Protein AF-A0A7V4EI82-F1 (afdb_monomer_lite)

Sequence (101 aa):
PWICSGMTGGRVYLRHWPEMGLTEEAMRRRLAKGAKVAVKPLDLRGIEDVRELLSAYIRVLKEAKREEKAARLEKLLLDPAQHFRMVEPVSQQVEQGVSTE

InterPro domains:
  IPR036485 Glutamate synthase, alpha subunit, C-terminal domain superfamily [G3DSA:2.160.20.60] (1-101)
  IPR036485 Glutamate synthase, alpha subunit, C-terminal domain superfamily [SSF69336] (2-97)

Organism: NCBI:txid1214928

Structure (mmCIF, N/CA/C/O backbone):
data_AF-A0A7V4EI82-F1
#
_entry.id   AF-A0A7V4EI82-F1
#
loop_
_atom_site.group_PDB
_atom_site.id
_atom_site.type_symbol
_atom_site.label_atom_id
_atom_site.label_alt_id
_atom_site.label_comp_id
_atom_site.label_asym_id
_atom_site.label_entity_id
_atom_site.label_seq_id
_atom_site.pdbx_PDB_ins_code
_atom_site.Cartn_x
_atom_site.Cartn_y
_atom_site.Cartn_z
_atom_site.occupancy
_atom_site.B_iso_or_equiv
_atom_site.auth_seq_id
_atom_site.auth_comp_id
_atom_site.auth_asym_id
_atom_site.auth_atom_id
_atom_site.pdbx_PDB_model_num
ATOM 1 N N . PRO A 1 1 ? -3.692 8.150 -16.973 1.00 67.38 1 PRO A N 1
ATOM 2 C CA . PRO A 1 1 ? -2.308 7.775 -16.597 1.00 67.38 1 PRO A CA 1
ATOM 3 C C . PRO A 1 1 ? -1.517 8.987 -16.086 1.00 67.38 1 PRO A C 1
ATOM 5 O O . PRO A 1 1 ? -1.319 9.937 -16.835 1.00 67.38 1 PRO A O 1
ATOM 8 N N . TRP A 1 2 ? -1.125 8.981 -14.812 1.00 86.69 2 TRP A N 1
ATOM 9 C CA . TRP A 1 2 ? -0.469 10.136 -14.173 1.00 86.69 2 TRP A CA 1
ATOM 10 C C . TRP A 1 2 ? 0.394 9.792 -12.951 1.00 86.69 2 TRP A C 1
ATOM 12 O O . TRP A 1 2 ? 1.258 10.587 -12.595 1.00 86.69 2 TRP A O 1
ATOM 22 N N . ILE A 1 3 ? 0.197 8.641 -12.295 1.00 92.56 3 ILE A N 1
ATOM 23 C CA . ILE A 1 3 ? 0.920 8.344 -11.046 1.00 92.56 3 ILE A CA 1
ATOM 24 C C . ILE A 1 3 ? 2.375 7.933 -11.317 1.00 92.56 3 ILE A C 1
ATOM 26 O O . ILE A 1 3 ? 2.686 7.386 -12.378 1.00 92.56 3 ILE A O 1
ATOM 30 N N . CYS A 1 4 ? 3.249 8.187 -10.339 1.00 94.19 4 CYS A N 1
ATOM 31 C CA . CYS A 1 4 ? 4.678 7.848 -10.366 1.00 94.19 4 CYS A CA 1
ATOM 32 C C . CYS A 1 4 ? 5.490 8.512 -11.500 1.00 94.19 4 CYS A C 1
ATOM 34 O O . CYS A 1 4 ? 6.579 8.046 -11.835 1.00 94.19 4 CYS A O 1
ATOM 36 N N . SER A 1 5 ? 4.995 9.605 -12.093 1.00 94.12 5 SER A N 1
ATOM 37 C CA . SER A 1 5 ? 5.781 10.409 -13.038 1.00 94.12 5 SER A CA 1
ATOM 38 C C . SER A 1 5 ? 7.003 11.007 -12.338 1.00 94.12 5 SER A C 1
ATOM 40 O O . SER A 1 5 ? 6.857 11.661 -11.310 1.00 94.12 5 SER A O 1
ATOM 42 N N . GLY A 1 6 ? 8.201 10.779 -12.883 1.00 91.56 6 GLY A N 1
ATOM 43 C CA . GLY A 1 6 ? 9.451 11.283 -12.300 1.00 91.56 6 GLY A CA 1
ATOM 44 C C . GLY A 1 6 ? 9.867 10.617 -10.982 1.00 91.56 6 GLY A C 1
ATOM 45 O O . GLY A 1 6 ? 10.769 11.115 -10.320 1.00 91.56 6 GLY A O 1
ATOM 46 N N . MET A 1 7 ? 9.235 9.507 -10.585 1.00 93.81 7 MET A N 1
ATOM 47 C CA . MET A 1 7 ? 9.616 8.772 -9.378 1.00 93.81 7 MET A CA 1
ATOM 48 C C . MET A 1 7 ? 11.010 8.145 -9.548 1.00 93.81 7 MET A C 1
ATOM 50 O O . MET A 1 7 ? 11.193 7.262 -10.383 1.00 93.81 7 MET A O 1
ATOM 54 N N . THR A 1 8 ? 11.980 8.599 -8.752 1.00 92.44 8 THR A N 1
ATOM 55 C CA . THR A 1 8 ? 13.386 8.147 -8.787 1.00 92.44 8 THR A CA 1
ATOM 56 C C . THR A 1 8 ? 13.838 7.438 -7.510 1.00 92.44 8 THR A C 1
ATOM 58 O O . THR A 1 8 ? 14.903 6.829 -7.505 1.00 92.44 8 THR A O 1
ATOM 61 N N . GLY A 1 9 ? 13.037 7.473 -6.440 1.00 92.50 9 GLY A N 1
ATOM 62 C CA . GLY A 1 9 ? 13.364 6.858 -5.153 1.00 92.50 9 GLY A CA 1
ATOM 63 C C . GLY A 1 9 ? 12.130 6.541 -4.308 1.00 92.50 9 GLY A C 1
ATOM 64 O O . GLY A 1 9 ? 11.030 7.023 -4.585 1.00 92.50 9 GLY A O 1
ATOM 65 N N . GLY A 1 10 ? 12.337 5.736 -3.266 1.00 94.25 10 GLY A N 1
ATOM 66 C CA . GLY A 1 10 ? 11.300 5.351 -2.307 1.00 94.25 10 GLY A CA 1
ATOM 67 C C . GLY A 1 10 ? 10.310 4.309 -2.831 1.00 94.25 10 GLY A C 1
ATOM 68 O O . GLY A 1 10 ? 10.511 3.686 -3.874 1.00 94.25 10 GLY A O 1
ATOM 69 N N . ARG A 1 11 ? 9.233 4.111 -2.068 1.00 96.06 11 ARG A N 1
ATOM 70 C CA . ARG A 1 11 ? 8.162 3.149 -2.348 1.00 96.06 11 ARG A CA 1
ATOM 71 C C . ARG A 1 11 ? 6.810 3.801 -2.108 1.00 96.06 11 ARG A C 1
ATOM 73 O O . ARG A 1 11 ? 6.671 4.632 -1.215 1.00 96.06 11 ARG A O 1
ATOM 80 N N . VAL A 1 12 ? 5.808 3.401 -2.881 1.00 97.06 12 VAL A N 1
ATOM 81 C CA . VAL A 1 12 ? 4.404 3.701 -2.576 1.00 97.06 12 VAL A CA 1
ATOM 82 C C . VAL A 1 12 ? 3.609 2.407 -2.494 1.00 97.06 12 VAL A C 1
ATOM 84 O O . VAL A 1 12 ? 3.820 1.493 -3.290 1.00 97.06 12 VAL A O 1
ATOM 87 N N . TYR A 1 13 ? 2.685 2.336 -1.540 1.00 98.19 13 TYR A N 1
ATOM 88 C CA . TYR A 1 13 ? 1.859 1.157 -1.292 1.00 98.19 13 TYR A CA 1
ATOM 89 C C . TYR A 1 13 ? 0.423 1.424 -1.742 1.00 98.19 13 TYR A C 1
ATOM 91 O O . TYR A 1 13 ? -0.241 2.337 -1.256 1.00 98.19 13 TYR A O 1
ATOM 99 N N . LEU A 1 14 ? -0.055 0.645 -2.709 1.00 97.88 14 LEU A N 1
ATOM 100 C CA . LEU A 1 14 ? -1.356 0.815 -3.348 1.00 97.88 14 LEU A CA 1
ATOM 101 C C . LEU A 1 14 ? -2.302 -0.305 -2.921 1.00 97.88 14 LEU A C 1
ATOM 103 O O . LEU A 1 14 ? -1.929 -1.477 -2.945 1.00 97.88 14 LEU A O 1
ATOM 107 N N . ARG A 1 15 ? -3.544 0.039 -2.566 1.00 97.62 15 ARG A N 1
ATOM 108 C CA . ARG A 1 15 ? -4.573 -0.945 -2.200 1.00 97.62 15 ARG A CA 1
ATOM 109 C C . ARG A 1 15 ? -4.874 -1.866 -3.388 1.00 97.62 15 ARG A C 1
ATOM 111 O O . ARG A 1 15 ? -5.272 -1.394 -4.448 1.00 97.62 15 ARG A O 1
ATOM 118 N N . HIS A 1 16 ? -4.747 -3.168 -3.168 1.00 98.25 16 HIS A N 1
ATOM 119 C CA . HIS A 1 16 ? -5.090 -4.238 -4.096 1.00 98.25 16 HIS A CA 1
ATOM 120 C C . HIS A 1 16 ? -6.410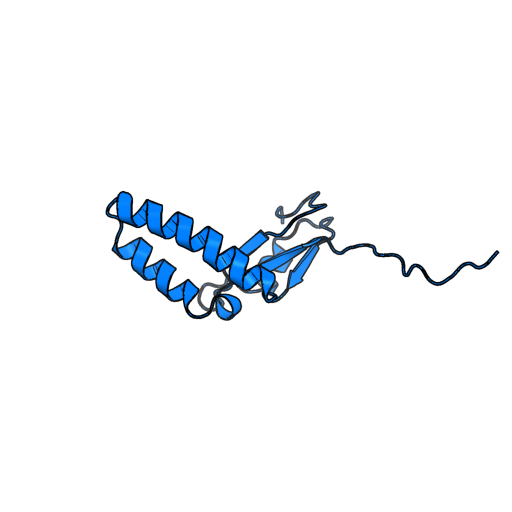 -4.904 -3.698 1.00 98.25 16 HIS A C 1
ATOM 122 O O . HIS A 1 16 ? -6.465 -5.706 -2.766 1.00 98.25 16 HIS A O 1
ATOM 128 N N . TRP A 1 17 ? -7.489 -4.539 -4.380 1.00 97.62 17 TRP A N 1
ATOM 129 C CA . TRP A 1 17 ? -8.844 -4.993 -4.073 1.00 97.62 17 TRP A CA 1
ATOM 130 C C . TRP A 1 17 ? -9.581 -5.376 -5.366 1.00 97.62 17 TRP A C 1
ATOM 132 O O . TRP A 1 17 ? -10.288 -4.538 -5.941 1.00 97.62 17 TRP A O 1
ATOM 142 N N . PRO A 1 18 ? -9.375 -6.610 -5.863 1.00 96.88 18 PRO A N 1
ATOM 143 C CA . PRO A 1 18 ? -9.902 -7.051 -7.153 1.00 96.88 18 PRO A CA 1
ATOM 144 C C . PRO A 1 18 ? -11.418 -6.932 -7.290 1.00 96.88 18 PRO A C 1
ATOM 146 O O . PRO A 1 18 ? -11.899 -6.495 -8.331 1.00 96.88 18 PRO A O 1
ATOM 149 N N . GLU A 1 19 ? -12.163 -7.224 -6.225 1.00 97.25 19 GLU A N 1
ATOM 150 C CA . GLU A 1 19 ? -13.628 -7.171 -6.186 1.00 97.25 19 GLU A CA 1
ATOM 151 C C . GLU A 1 19 ? -14.169 -5.753 -6.427 1.00 97.25 19 GLU A C 1
ATOM 153 O O . GLU A 1 19 ? -15.291 -5.585 -6.892 1.00 97.25 19 GLU A O 1
ATOM 158 N N . MET A 1 20 ? -13.353 -4.727 -6.165 1.00 96.44 20 MET A N 1
ATOM 159 C CA . MET A 1 20 ? -13.663 -3.319 -6.440 1.00 96.44 20 MET A CA 1
ATOM 160 C C . MET A 1 20 ? -12.924 -2.778 -7.674 1.00 96.44 20 MET A C 1
ATOM 162 O O . MET A 1 20 ? -12.858 -1.567 -7.887 1.00 96.44 20 MET A O 1
ATOM 166 N N . GLY A 1 21 ? -12.318 -3.654 -8.481 1.00 96.88 21 GLY A N 1
ATOM 167 C CA . GLY A 1 21 ? -11.565 -3.287 -9.683 1.00 96.88 21 GLY A CA 1
ATOM 168 C C . GLY A 1 21 ? -10.197 -2.646 -9.415 1.00 96.88 21 GLY A C 1
ATOM 169 O O . GLY A 1 21 ? -9.580 -2.106 -10.338 1.00 96.88 21 GLY A O 1
ATOM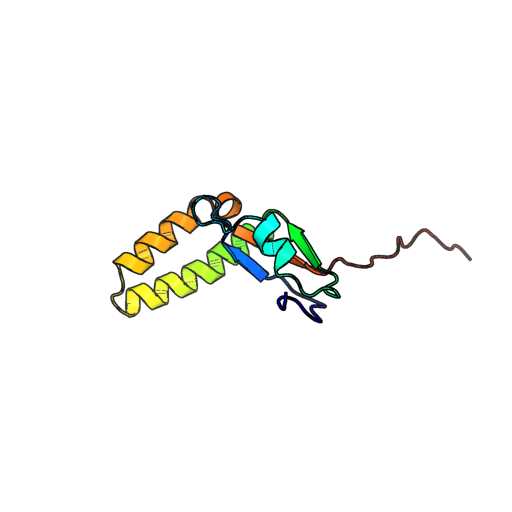 170 N N . LEU A 1 22 ? -9.694 -2.698 -8.175 1.00 96.94 22 LEU A N 1
ATOM 171 C CA . LEU A 1 22 ? -8.355 -2.227 -7.801 1.00 96.94 22 LEU A CA 1
ATOM 172 C C . LEU A 1 22 ? -7.325 -3.348 -7.991 1.00 96.94 22 LEU A C 1
ATOM 174 O O . LEU A 1 22 ? -6.709 -3.816 -7.035 1.00 96.94 22 LEU A O 1
ATOM 178 N N . THR A 1 23 ? -7.171 -3.800 -9.232 1.00 97.69 23 THR A N 1
ATOM 179 C CA . THR A 1 23 ? -6.234 -4.869 -9.604 1.00 97.69 23 THR A CA 1
ATOM 180 C C . THR A 1 23 ? -4.859 -4.318 -9.983 1.00 97.69 23 THR A C 1
ATOM 182 O O . THR A 1 23 ? -4.698 -3.119 -10.235 1.00 97.69 23 THR A O 1
ATOM 185 N N . GLU A 1 24 ? -3.858 -5.191 -10.096 1.00 97.19 24 GLU A N 1
ATOM 186 C CA . GLU A 1 24 ? -2.546 -4.811 -10.629 1.00 97.19 24 GLU A CA 1
ATOM 187 C C . GLU A 1 24 ? -2.627 -4.253 -12.054 1.00 97.19 24 GLU A C 1
ATOM 189 O O . GLU A 1 24 ? -1.975 -3.258 -12.365 1.00 97.19 24 GLU A O 1
ATOM 194 N N . GLU A 1 25 ? -3.462 -4.822 -12.922 1.00 97.25 25 GLU A N 1
ATOM 195 C CA . GLU A 1 25 ? -3.658 -4.323 -14.287 1.00 97.25 25 GLU A CA 1
ATOM 196 C C . GLU A 1 25 ? -4.232 -2.903 -14.254 1.00 97.25 25 GLU A C 1
ATOM 198 O O . GLU A 1 25 ? -3.814 -2.031 -15.019 1.00 97.25 25 GLU A O 1
ATOM 203 N N . ALA A 1 26 ? -5.170 -2.640 -13.340 1.00 96.50 26 ALA A N 1
ATOM 204 C CA . ALA A 1 26 ? -5.745 -1.317 -13.141 1.00 96.50 26 ALA A CA 1
ATOM 205 C C . ALA A 1 26 ? -4.715 -0.299 -12.619 1.00 96.50 26 ALA A C 1
ATOM 207 O O . ALA A 1 26 ? -4.783 0.873 -13.007 1.00 96.50 26 ALA A O 1
ATOM 208 N N . MET A 1 27 ? -3.765 -0.727 -11.781 1.00 96.38 27 MET A N 1
ATOM 209 C CA . MET A 1 27 ? -2.630 0.093 -11.340 1.00 96.38 27 MET A CA 1
ATOM 210 C C . MET A 1 27 ? -1.678 0.383 -12.505 1.00 96.38 27 MET A C 1
ATOM 212 O O . MET A 1 27 ? -1.365 1.546 -12.760 1.00 96.38 27 MET A O 1
ATOM 216 N N . ARG A 1 28 ? -1.289 -0.646 -13.272 1.00 95.75 28 ARG A N 1
ATOM 217 C CA . ARG A 1 28 ? -0.388 -0.528 -14.433 1.00 95.75 28 ARG A CA 1
ATOM 218 C C . ARG A 1 28 ? -0.934 0.447 -15.479 1.00 95.75 28 ARG A C 1
ATOM 220 O O . ARG A 1 28 ? -0.196 1.308 -15.944 1.00 95.75 28 ARG A O 1
ATOM 227 N N . ARG A 1 29 ? -2.243 0.413 -15.771 1.00 95.62 29 ARG A N 1
ATOM 228 C CA . ARG A 1 29 ? -2.906 1.378 -16.682 1.00 95.62 29 ARG A CA 1
ATOM 229 C C . ARG A 1 29 ? -2.876 2.833 -16.188 1.00 95.62 29 ARG A C 1
ATOM 231 O O . ARG A 1 29 ? -3.074 3.757 -16.980 1.00 95.62 29 ARG A O 1
ATOM 238 N N . ARG A 1 30 ? -2.682 3.062 -14.885 1.00 95.00 30 ARG A N 1
ATOM 239 C CA . ARG A 1 30 ? -2.656 4.402 -14.272 1.00 95.00 30 ARG A CA 1
ATOM 240 C C . ARG A 1 30 ? -1.257 4.998 -14.176 1.00 95.00 30 ARG A C 1
ATOM 242 O O . ARG A 1 30 ? -1.172 6.222 -14.034 1.00 95.00 30 ARG A O 1
ATOM 249 N N . LEU A 1 31 ? -0.206 4.184 -14.280 1.00 95.62 31 LEU A N 1
ATOM 250 C CA . LEU A 1 31 ? 1.176 4.662 -14.315 1.00 95.62 31 LEU A CA 1
ATOM 251 C C . LEU A 1 31 ? 1.358 5.677 -15.451 1.00 95.62 31 LEU A C 1
ATOM 253 O O . LEU A 1 31 ? 0.769 5.546 -16.529 1.00 95.62 31 LEU A O 1
ATOM 257 N N . ALA A 1 32 ? 2.146 6.721 -15.204 1.00 95.69 32 ALA A N 1
ATOM 258 C CA . ALA A 1 32 ? 2.555 7.629 -16.267 1.00 95.69 32 ALA A CA 1
ATOM 259 C C . ALA A 1 32 ? 3.365 6.858 -17.326 1.00 95.69 32 ALA A C 1
ATOM 261 O O . ALA A 1 32 ? 4.171 5.998 -16.982 1.00 95.69 32 ALA A O 1
ATOM 262 N N . LYS A 1 33 ? 3.181 7.180 -18.616 1.00 90.94 33 LYS A N 1
ATOM 263 C CA . LYS A 1 33 ? 3.828 6.448 -19.728 1.00 90.94 33 LYS A CA 1
ATOM 264 C C . LYS A 1 33 ? 5.358 6.378 -19.601 1.00 90.94 33 LYS A C 1
ATOM 266 O O . LYS A 1 33 ? 5.948 5.388 -20.006 1.00 90.94 33 LYS A O 1
ATOM 271 N N . GLY A 1 34 ? 5.983 7.422 -19.052 1.00 90.94 34 GLY A N 1
ATOM 272 C CA . GLY A 1 34 ? 7.432 7.496 -18.834 1.00 90.94 34 GLY A CA 1
ATOM 273 C C . GLY A 1 34 ? 7.902 7.052 -17.445 1.00 90.94 34 GLY A C 1
ATOM 274 O O . GLY A 1 34 ? 9.080 7.213 -17.137 1.00 90.94 34 GLY A O 1
ATOM 275 N N . ALA A 1 35 ? 7.016 6.549 -16.578 1.00 94.00 35 ALA A N 1
ATOM 276 C CA . ALA A 1 35 ? 7.405 6.120 -15.240 1.00 94.00 35 ALA A CA 1
ATOM 277 C C . ALA A 1 35 ? 8.262 4.847 -15.317 1.00 94.00 35 ALA A C 1
ATOM 279 O O . ALA A 1 35 ? 7.788 3.790 -15.730 1.00 94.00 35 ALA A O 1
ATOM 280 N N . LYS A 1 36 ? 9.522 4.938 -14.878 1.00 94.75 36 LYS A N 1
ATOM 281 C CA . LYS A 1 36 ? 10.435 3.793 -14.750 1.00 94.75 36 LYS A CA 1
ATOM 282 C C . LYS A 1 36 ? 10.235 3.105 -13.399 1.00 94.75 36 LYS A C 1
ATOM 284 O O . LYS A 1 36 ? 11.113 3.132 -12.544 1.00 94.75 36 LYS A O 1
ATOM 289 N N . VAL A 1 37 ? 9.054 2.533 -13.189 1.00 95.94 37 VAL A N 1
ATOM 290 C CA . VAL A 1 37 ? 8.663 1.892 -11.924 1.00 95.94 37 VAL A CA 1
ATOM 291 C C . VAL A 1 37 ? 8.069 0.508 -12.162 1.00 95.94 37 VAL A C 1
ATOM 293 O O . VAL A 1 37 ? 7.550 0.224 -13.241 1.00 95.94 37 VAL A O 1
ATOM 296 N N . ALA A 1 38 ? 8.107 -0.346 -11.143 1.00 95.69 38 ALA A N 1
ATOM 297 C CA . ALA A 1 38 ? 7.495 -1.669 -11.171 1.00 95.69 38 ALA A CA 1
ATOM 298 C C . ALA A 1 38 ? 6.417 -1.794 -10.093 1.00 95.69 38 ALA A C 1
ATOM 300 O O . ALA A 1 38 ? 6.661 -1.452 -8.942 1.00 95.69 38 ALA A O 1
ATOM 301 N N . VAL A 1 39 ? 5.251 -2.336 -10.463 1.00 97.25 39 VAL A N 1
ATOM 302 C CA . VAL A 1 39 ? 4.235 -2.814 -9.509 1.00 97.25 39 VAL A CA 1
ATOM 303 C C . VAL A 1 39 ? 4.583 -4.251 -9.126 1.00 97.25 39 VAL A C 1
ATOM 305 O O . VAL A 1 39 ? 4.721 -5.095 -10.019 1.00 97.25 39 VAL A O 1
ATOM 308 N N . LYS A 1 40 ? 4.727 -4.516 -7.826 1.00 96.94 40 LYS A N 1
ATOM 309 C CA . LYS A 1 40 ? 5.121 -5.815 -7.262 1.00 96.94 40 LYS A CA 1
ATOM 310 C C . LYS A 1 40 ? 4.266 -6.172 -6.033 1.00 96.94 40 LYS A C 1
ATOM 312 O O . LYS A 1 40 ? 3.718 -5.269 -5.389 1.00 96.94 40 LYS A O 1
ATOM 317 N N . PRO A 1 41 ? 4.167 -7.463 -5.661 1.00 98.12 41 PRO A N 1
ATOM 318 C CA . PRO A 1 41 ? 3.758 -7.864 -4.314 1.00 98.12 41 PRO A CA 1
ATOM 319 C C . PRO A 1 41 ? 4.617 -7.177 -3.246 1.00 98.12 41 PRO A C 1
ATOM 321 O O . PRO A 1 41 ? 5.746 -6.780 -3.535 1.00 98.12 41 PRO A O 1
ATOM 324 N N . LEU A 1 42 ? 4.095 -7.032 -2.025 1.00 98.38 42 LEU A N 1
ATOM 325 C CA . LEU A 1 42 ? 4.910 -6.533 -0.915 1.00 98.38 42 LEU A CA 1
ATOM 326 C C . LEU A 1 42 ? 6.071 -7.496 -0.640 1.00 98.38 42 LEU A C 1
ATOM 328 O O . LEU A 1 42 ? 5.868 -8.709 -0.586 1.00 98.38 42 LEU A O 1
ATOM 332 N N . ASP A 1 43 ? 7.268 -6.953 -0.430 1.00 97.69 43 ASP A N 1
ATOM 333 C CA . ASP A 1 43 ? 8.363 -7.689 0.200 1.00 97.69 43 ASP A CA 1
ATOM 334 C C . ASP A 1 43 ? 8.262 -7.605 1.736 1.00 97.69 43 ASP A C 1
ATOM 336 O O . ASP A 1 43 ? 7.375 -6.943 2.279 1.00 97.69 43 ASP A O 1
ATOM 340 N N . LEU A 1 44 ? 9.169 -8.280 2.455 1.00 97.88 44 LEU A N 1
ATOM 341 C CA . LEU A 1 44 ? 9.164 -8.287 3.926 1.00 97.88 44 LEU A CA 1
ATOM 342 C C . LEU A 1 44 ? 9.226 -6.873 4.518 1.00 97.88 44 LEU A C 1
ATOM 344 O O . LEU A 1 44 ? 8.508 -6.573 5.465 1.00 97.88 44 LEU A O 1
ATOM 348 N N . ARG A 1 45 ? 10.038 -5.989 3.925 1.00 97.62 45 ARG A N 1
ATOM 349 C CA . ARG A 1 45 ? 10.121 -4.583 4.341 1.00 97.62 45 ARG A CA 1
ATOM 350 C C . ARG A 1 45 ? 8.812 -3.847 4.067 1.00 97.62 45 ARG A C 1
ATOM 352 O O . ARG A 1 45 ? 8.324 -3.143 4.934 1.00 97.62 45 ARG A O 1
ATOM 359 N N . GLY A 1 46 ? 8.198 -4.069 2.910 1.00 98.12 46 GLY A N 1
ATOM 360 C CA . GLY A 1 46 ? 6.926 -3.456 2.547 1.00 98.12 46 GLY A CA 1
ATOM 361 C C . GLY A 1 46 ? 5.765 -3.875 3.443 1.00 98.12 46 GLY A C 1
ATOM 362 O O . GLY A 1 46 ? 4.873 -3.069 3.687 1.00 98.12 46 GLY A O 1
ATOM 363 N N . ILE A 1 47 ? 5.771 -5.104 3.966 1.00 98.62 47 ILE A N 1
ATOM 364 C CA . ILE A 1 47 ? 4.791 -5.537 4.971 1.00 98.62 47 ILE A CA 1
ATOM 365 C C . ILE A 1 47 ? 4.942 -4.712 6.254 1.00 98.62 47 ILE A C 1
ATOM 367 O O . ILE A 1 47 ? 3.941 -4.208 6.766 1.00 98.62 47 ILE A O 1
ATOM 371 N N . GLU A 1 48 ? 6.170 -4.545 6.747 1.00 98.56 48 GLU A N 1
ATOM 372 C CA . GLU A 1 48 ? 6.440 -3.757 7.954 1.00 98.56 48 GLU A CA 1
ATOM 373 C C . GLU A 1 48 ? 6.147 -2.266 7.747 1.00 98.56 48 GLU A C 1
ATOM 375 O O . GLU A 1 48 ? 5.445 -1.673 8.564 1.00 98.56 48 GLU A O 1
ATOM 380 N N . ASP A 1 49 ? 6.544 -1.690 6.610 1.00 98.50 49 ASP A N 1
ATOM 381 C CA . ASP A 1 49 ? 6.234 -0.299 6.265 1.00 98.50 49 ASP A CA 1
ATOM 382 C C . ASP A 1 49 ? 4.714 -0.056 6.247 1.00 98.50 49 ASP A C 1
ATOM 384 O O . ASP A 1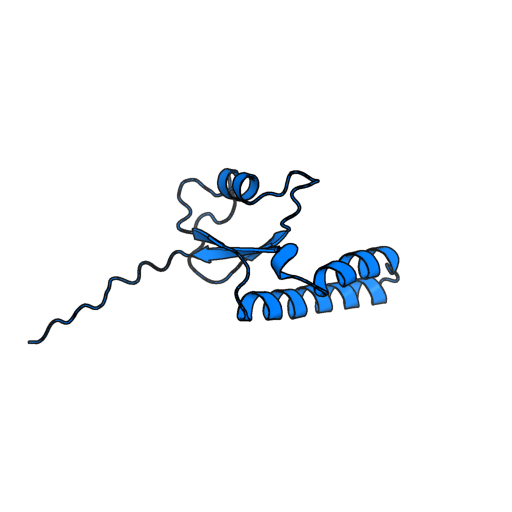 49 ? 4.216 0.920 6.809 1.00 98.50 49 ASP A O 1
ATOM 388 N N . VAL A 1 50 ? 3.939 -0.952 5.619 1.00 98.56 50 VAL A N 1
ATOM 389 C CA . VAL A 1 50 ? 2.471 -0.837 5.592 1.00 98.56 50 VAL A CA 1
ATOM 390 C C . VAL A 1 50 ? 1.891 -0.957 6.999 1.00 98.56 50 VAL A C 1
ATOM 392 O O . VAL A 1 50 ? 0.973 -0.204 7.337 1.00 98.56 50 VAL A O 1
ATOM 395 N N . ARG A 1 51 ? 2.418 -1.865 7.829 1.00 98.56 51 ARG A N 1
ATOM 396 C CA . ARG A 1 51 ? 1.995 -2.004 9.228 1.00 98.56 51 ARG A CA 1
ATOM 397 C C . ARG A 1 51 ? 2.245 -0.731 10.012 1.00 98.56 51 ARG A C 1
ATOM 399 O O . ARG A 1 51 ? 1.324 -0.273 10.683 1.00 98.56 51 ARG A O 1
ATOM 406 N N . GLU A 1 52 ? 3.428 -0.147 9.905 1.00 98.50 52 GLU A N 1
ATOM 407 C CA . GLU A 1 52 ? 3.786 1.082 10.605 1.00 98.50 52 GLU A CA 1
ATOM 408 C C . GLU A 1 52 ? 2.886 2.247 10.171 1.00 98.50 52 GLU A C 1
ATOM 410 O O . GLU A 1 52 ? 2.171 2.835 10.992 1.00 98.50 52 GLU A O 1
ATOM 415 N N . LEU A 1 53 ? 2.853 2.529 8.864 1.00 98.38 53 LEU A N 1
ATOM 416 C CA . LEU A 1 53 ? 2.128 3.665 8.297 1.00 98.38 53 LEU A CA 1
ATOM 417 C C . LEU A 1 53 ? 0.625 3.580 8.580 1.00 98.38 53 LEU A C 1
ATOM 419 O O . LEU A 1 53 ? 0.002 4.556 9.011 1.00 98.38 53 LEU A O 1
ATOM 423 N N . LEU A 1 54 ? 0.022 2.409 8.353 1.00 98.25 54 LEU A N 1
ATOM 424 C CA . LEU A 1 54 ? -1.415 2.244 8.538 1.00 98.25 54 LEU A CA 1
ATOM 425 C C . LEU A 1 54 ? -1.790 2.195 10.025 1.00 98.25 54 LEU A C 1
ATOM 427 O O . LEU A 1 54 ? -2.837 2.730 10.386 1.00 98.25 54 LEU A O 1
ATOM 431 N N . SER A 1 55 ? -0.939 1.646 10.900 1.00 98.38 55 SER A N 1
ATOM 432 C CA . SER A 1 55 ? -1.169 1.671 12.354 1.00 98.38 55 SER A CA 1
ATOM 433 C C . SER A 1 55 ? -1.141 3.089 12.916 1.00 98.38 55 SER A C 1
ATOM 435 O O . SER A 1 55 ? -1.994 3.437 13.737 1.00 98.38 55 SER A O 1
ATOM 437 N N . ALA A 1 56 ? -0.214 3.933 12.449 1.00 98.50 56 ALA A N 1
ATOM 438 C CA . ALA A 1 56 ? -0.185 5.346 12.820 1.00 98.50 56 ALA A CA 1
ATOM 439 C C . ALA A 1 56 ? -1.493 6.048 12.419 1.00 98.50 56 ALA A C 1
ATOM 441 O O . ALA A 1 56 ? -2.106 6.746 13.229 1.00 98.50 56 ALA A O 1
ATOM 442 N N . TYR A 1 57 ? -1.986 5.791 11.205 1.00 98.06 57 TYR A N 1
ATOM 443 C CA . TYR A 1 57 ? -3.259 6.350 10.752 1.00 98.06 57 TYR A CA 1
ATOM 444 C C . TYR A 1 57 ? -4.470 5.816 11.536 1.00 98.06 57 TYR A C 1
ATOM 446 O O . TYR A 1 57 ? -5.358 6.584 11.910 1.00 98.06 57 TYR A O 1
ATOM 454 N N . ILE A 1 58 ? -4.502 4.514 11.838 1.00 98.38 58 ILE A N 1
ATOM 455 C CA . ILE A 1 58 ? -5.543 3.890 12.667 1.00 98.38 58 ILE A CA 1
ATOM 456 C C . ILE A 1 58 ? -5.593 4.536 14.053 1.00 98.38 58 ILE A C 1
ATOM 458 O O . ILE A 1 58 ? -6.687 4.812 14.548 1.00 98.38 58 ILE A O 1
ATOM 462 N N . ARG A 1 59 ? -4.438 4.828 14.667 1.00 98.31 59 ARG A N 1
ATOM 463 C CA . ARG A 1 59 ? -4.375 5.520 15.962 1.00 98.31 59 ARG A CA 1
ATOM 464 C C . ARG A 1 59 ? -5.062 6.887 15.898 1.00 98.31 59 ARG A C 1
ATOM 466 O O . ARG A 1 59 ? -5.956 7.140 16.701 1.00 98.31 59 ARG A O 1
ATOM 473 N N . VAL A 1 60 ? -4.740 7.699 14.891 1.00 98.19 60 VAL A N 1
ATOM 474 C CA . VAL A 1 60 ? -5.376 9.013 14.679 1.00 98.19 60 VAL A CA 1
ATOM 475 C C . VAL A 1 60 ? -6.891 8.881 14.470 1.00 98.19 60 VAL A C 1
ATOM 477 O O . VAL A 1 60 ? -7.672 9.681 14.985 1.00 98.19 60 VAL A O 1
ATOM 480 N N . LEU A 1 61 ? -7.352 7.853 13.747 1.00 98.19 61 LEU A N 1
ATOM 481 C CA . LEU A 1 61 ? -8.788 7.599 13.584 1.00 98.19 61 LEU A CA 1
ATOM 482 C C . LEU A 1 61 ? -9.481 7.255 14.908 1.00 98.19 61 LEU A C 1
ATOM 484 O O . LEU A 1 61 ? -10.602 7.715 15.133 1.00 98.19 61 LEU A O 1
ATOM 488 N N . LYS A 1 62 ? -8.835 6.465 15.772 1.00 97.56 62 LYS A N 1
ATOM 489 C CA . LYS A 1 62 ? -9.364 6.123 17.100 1.00 97.56 62 LYS A CA 1
ATOM 490 C C . LYS A 1 62 ? -9.441 7.349 18.006 1.00 97.56 62 LYS A C 1
ATOM 492 O O . LYS A 1 62 ? -10.479 7.571 18.620 1.00 97.56 62 LYS A O 1
ATOM 497 N N . GLU A 1 63 ? -8.402 8.181 18.021 1.00 97.94 63 GLU A N 1
ATOM 498 C CA . GLU A 1 63 ? -8.394 9.457 18.755 1.00 97.94 63 GLU A CA 1
ATOM 499 C C . GLU A 1 63 ? -9.528 10.384 18.291 1.00 97.94 63 GLU A C 1
ATOM 501 O O . GLU A 1 63 ? -10.215 11.003 19.101 1.00 97.94 63 GLU A O 1
ATOM 506 N N . ALA A 1 64 ? -9.808 10.396 16.986 1.00 97.75 64 ALA A N 1
ATOM 507 C CA . ALA A 1 64 ? -10.932 11.120 16.396 1.00 97.75 64 ALA A CA 1
ATOM 508 C C . ALA A 1 64 ? -12.305 10.431 16.580 1.00 97.75 64 ALA A C 1
ATOM 510 O O . ALA A 1 64 ? -13.275 10.835 15.933 1.00 97.75 64 ALA A O 1
ATOM 511 N N . LYS A 1 65 ? -12.404 9.383 17.412 1.00 96.56 65 LYS A N 1
ATOM 512 C CA . LYS A 1 65 ? -13.619 8.582 17.670 1.00 96.56 65 LYS A CA 1
ATOM 513 C C . LYS A 1 65 ? -14.263 7.984 16.410 1.00 96.56 65 LYS A C 1
ATOM 515 O O . LYS A 1 65 ? -15.476 7.807 16.332 1.00 96.56 65 LYS A O 1
ATOM 520 N N . ARG A 1 66 ? -13.460 7.659 15.391 1.00 95.38 66 ARG A N 1
ATOM 521 C CA . ARG A 1 66 ? -13.902 7.018 14.136 1.00 95.38 66 ARG A CA 1
ATOM 522 C C . ARG A 1 66 ? -13.659 5.510 14.172 1.00 95.38 66 ARG A C 1
ATOM 524 O O . ARG A 1 66 ? -13.000 4.958 13.289 1.00 95.38 66 ARG A O 1
ATOM 531 N N . GLU A 1 67 ? -14.198 4.851 15.192 1.00 95.25 67 GLU A N 1
ATOM 532 C CA . GLU A 1 67 ? -13.914 3.444 15.511 1.00 95.25 67 GLU A CA 1
ATOM 533 C C . GLU A 1 67 ? -14.252 2.484 14.369 1.00 95.25 67 GLU A C 1
ATOM 535 O O . GLU A 1 67 ? -13.445 1.623 14.032 1.00 95.25 67 GLU A O 1
ATOM 540 N N . GLU A 1 68 ? -15.385 2.677 13.692 1.00 97.12 68 GLU A N 1
ATOM 541 C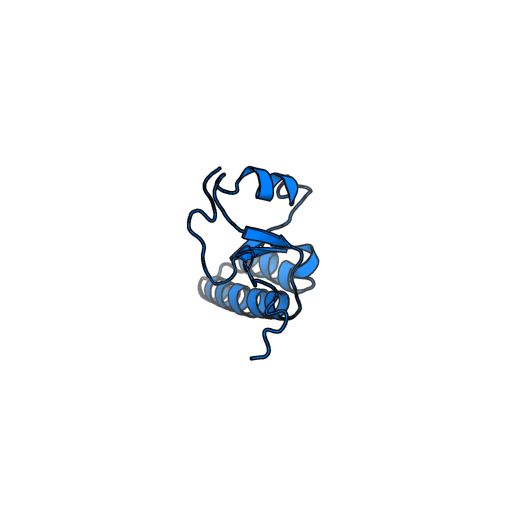 CA . GLU A 1 68 ? -15.776 1.810 12.577 1.00 97.12 68 GLU A CA 1
ATOM 542 C C . GLU A 1 68 ? -14.758 1.855 11.423 1.00 97.12 68 GLU A C 1
ATOM 544 O O . GLU A 1 68 ? -14.409 0.829 10.835 1.00 97.12 68 GLU A O 1
ATOM 549 N N . LYS A 1 69 ? -14.238 3.050 11.105 1.00 95.62 69 LYS A N 1
ATOM 550 C CA . LYS A 1 69 ? -13.214 3.208 10.064 1.00 95.62 69 LYS A CA 1
ATOM 551 C C . LYS A 1 69 ? -11.894 2.582 10.499 1.00 95.62 69 LYS A C 1
ATOM 553 O O . LYS A 1 69 ? -11.265 1.912 9.685 1.00 95.62 69 LYS A O 1
ATOM 558 N N . ALA A 1 70 ? -11.505 2.764 11.761 1.00 97.69 70 ALA A N 1
ATOM 559 C CA . ALA A 1 70 ? -10.316 2.135 12.326 1.00 97.69 70 ALA A CA 1
ATOM 560 C C . ALA A 1 70 ? -10.407 0.601 12.243 1.00 97.69 70 ALA A C 1
ATOM 562 O O . ALA A 1 70 ? -9.532 -0.024 11.650 1.0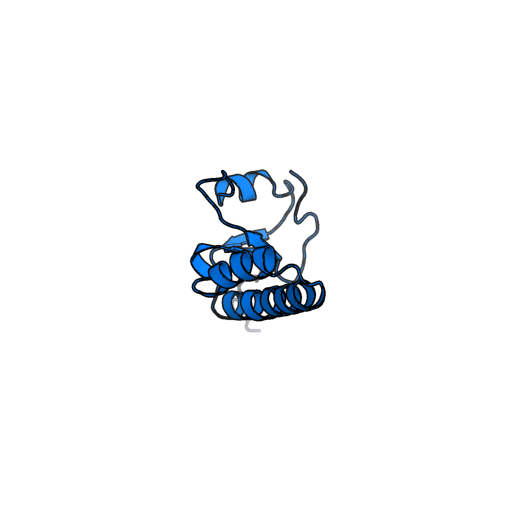0 97.69 70 ALA A O 1
ATOM 563 N N . ALA A 1 71 ? -11.513 0.011 12.705 1.00 97.44 71 ALA A N 1
ATOM 564 C CA . ALA A 1 71 ? -11.735 -1.435 12.695 1.00 97.44 71 ALA A CA 1
ATOM 565 C C . ALA A 1 71 ? -11.706 -2.041 11.281 1.00 97.44 71 ALA A C 1
ATOM 567 O O . ALA A 1 71 ? -11.220 -3.152 11.074 1.00 97.44 71 ALA A O 1
ATOM 568 N N . ARG A 1 72 ? -12.203 -1.316 10.268 1.00 96.25 72 ARG A N 1
ATOM 569 C CA . ARG A 1 72 ? -12.106 -1.754 8.864 1.00 96.25 72 ARG A CA 1
ATOM 570 C C . ARG A 1 72 ? -10.657 -1.807 8.372 1.00 96.25 72 ARG A C 1
ATOM 572 O O . ARG A 1 72 ? -10.319 -2.720 7.625 1.00 96.25 72 ARG A O 1
ATOM 579 N N . LEU A 1 73 ? -9.819 -0.850 8.771 1.00 97.19 73 LEU A N 1
ATOM 580 C CA . LEU A 1 73 ? -8.410 -0.799 8.367 1.00 97.19 73 LEU A CA 1
ATOM 581 C C . LEU A 1 73 ? -7.541 -1.796 9.138 1.00 97.19 73 LEU A C 1
ATOM 583 O O . LEU A 1 73 ? -6.626 -2.361 8.552 1.00 97.19 73 LEU A O 1
ATOM 587 N N . GLU A 1 74 ? -7.858 -2.078 10.402 1.00 97.69 74 GLU A N 1
ATOM 588 C CA . GLU A 1 74 ? -7.172 -3.107 11.200 1.00 97.69 74 GLU A CA 1
ATOM 589 C C . GLU A 1 74 ? -7.239 -4.488 10.548 1.00 97.69 74 GLU A C 1
ATOM 591 O O . GLU A 1 74 ? -6.252 -5.218 10.544 1.00 97.69 74 GLU A O 1
ATOM 596 N N . LYS A 1 75 ? -8.364 -4.826 9.907 1.00 97.50 75 LYS A N 1
ATOM 597 C CA . LYS A 1 75 ? -8.492 -6.081 9.148 1.00 97.50 75 LYS A CA 1
ATOM 598 C C . LYS A 1 75 ? -7.462 -6.194 8.025 1.00 97.50 75 LYS A C 1
ATOM 600 O O . LYS A 1 75 ? -7.023 -7.296 7.724 1.00 97.50 75 LYS A O 1
ATOM 605 N N . LEU A 1 76 ? -7.048 -5.069 7.437 1.00 97.94 76 LEU A N 1
ATOM 606 C CA . LEU A 1 76 ? -6.040 -5.062 6.377 1.00 97.94 76 LEU A CA 1
ATOM 607 C C . LEU A 1 76 ? -4.629 -5.361 6.904 1.00 97.94 76 LEU A C 1
ATOM 609 O O . LEU A 1 76 ? -3.767 -5.753 6.123 1.00 97.94 76 LEU A O 1
ATOM 613 N N . LEU A 1 77 ? -4.389 -5.177 8.207 1.00 97.56 77 LEU A N 1
ATOM 614 C CA . LEU A 1 77 ? -3.098 -5.442 8.846 1.00 97.56 77 LEU A CA 1
ATOM 615 C C . LEU A 1 77 ? -2.858 -6.922 9.162 1.00 97.56 77 LEU A C 1
ATOM 617 O O . LEU A 1 77 ? -1.713 -7.302 9.416 1.00 97.56 77 LEU A O 1
ATOM 621 N N . LEU A 1 78 ? -3.912 -7.746 9.132 1.00 97.12 78 LEU A N 1
ATOM 622 C CA . LEU A 1 78 ? -3.813 -9.191 9.349 1.00 97.12 78 LEU A CA 1
ATOM 623 C C . LEU A 1 78 ? -3.009 -9.865 8.230 1.00 97.12 78 LEU A C 1
ATOM 625 O O . LEU A 1 78 ? -2.141 -10.685 8.514 1.00 97.12 78 LEU A O 1
ATOM 629 N N . ASP A 1 79 ? -3.248 -9.461 6.979 1.00 97.44 79 ASP A N 1
ATOM 630 C CA . ASP A 1 79 ? -2.478 -9.898 5.810 1.00 97.44 79 ASP A CA 1
ATOM 631 C C . ASP A 1 79 ? -2.271 -8.738 4.811 1.00 97.44 79 ASP A C 1
ATOM 633 O O . ASP A 1 79 ? -2.986 -8.610 3.808 1.00 97.44 79 ASP A O 1
ATOM 637 N N . PRO A 1 80 ? -1.285 -7.853 5.059 1.00 98.12 80 PRO A N 1
ATOM 638 C CA . PRO A 1 80 ? -1.021 -6.716 4.182 1.00 98.12 80 PRO A CA 1
ATOM 639 C C . PRO A 1 80 ? -0.658 -7.128 2.750 1.00 98.12 80 PRO A C 1
ATOM 641 O O . PRO A 1 80 ? -0.973 -6.403 1.803 1.00 98.12 80 PRO A O 1
ATOM 644 N N . ALA A 1 81 ? -0.024 -8.291 2.565 1.00 97.88 81 ALA A N 1
ATOM 645 C CA . ALA A 1 81 ? 0.444 -8.754 1.261 1.00 97.88 81 ALA A CA 1
ATOM 646 C C . ALA A 1 81 ? -0.718 -9.108 0.317 1.00 97.88 81 ALA A C 1
ATOM 648 O O . ALA A 1 81 ? -0.632 -8.877 -0.894 1.00 97.88 81 ALA A O 1
ATOM 649 N N . GLN A 1 82 ? -1.844 -9.590 0.852 1.00 97.88 82 GLN A N 1
ATOM 650 C CA . GLN A 1 82 ? -3.068 -9.766 0.063 1.00 97.88 82 GLN A CA 1
ATOM 651 C C . GLN A 1 82 ? -3.714 -8.437 -0.336 1.00 97.88 82 GLN A C 1
ATOM 653 O O . GLN A 1 82 ? -4.336 -8.323 -1.398 1.00 97.88 82 GLN A O 1
ATOM 658 N N . HIS A 1 83 ? -3.569 -7.420 0.511 1.00 98.38 83 HIS A N 1
ATOM 659 C CA . HIS A 1 83 ? -4.335 -6.187 0.408 1.00 98.38 83 HIS A CA 1
ATOM 660 C C . HIS A 1 83 ? -3.599 -5.027 -0.251 1.00 98.38 83 HIS A C 1
ATOM 662 O O . HIS A 1 83 ? -4.246 -4.033 -0.595 1.00 98.38 83 HIS A O 1
ATOM 668 N N . PHE A 1 84 ? -2.292 -5.130 -0.466 1.00 98.69 84 PHE A N 1
ATOM 669 C CA . PHE A 1 84 ? -1.500 -4.059 -1.052 1.00 98.69 84 PHE A CA 1
ATOM 670 C C . PHE A 1 84 ? -0.494 -4.567 -2.084 1.00 98.69 84 PHE A C 1
ATOM 672 O O . PHE A 1 84 ? -0.104 -5.735 -2.124 1.00 98.69 84 PHE A O 1
ATOM 679 N N . ARG A 1 85 ? -0.077 -3.647 -2.948 1.00 98.56 85 ARG A N 1
ATOM 680 C CA . ARG A 1 85 ? 1.066 -3.785 -3.850 1.00 98.56 85 ARG A CA 1
ATOM 681 C C . ARG A 1 85 ? 2.021 -2.641 -3.610 1.00 98.56 85 ARG A C 1
ATOM 683 O O . ARG A 1 85 ? 1.586 -1.546 -3.263 1.00 98.56 85 ARG A O 1
ATOM 690 N N . MET A 1 86 ? 3.303 -2.890 -3.819 1.00 98.19 86 MET A N 1
ATOM 691 C CA . MET A 1 86 ? 4.311 -1.843 -3.781 1.00 98.19 86 MET A CA 1
ATOM 692 C C . MET A 1 86 ? 4.650 -1.389 -5.195 1.00 98.19 86 MET A C 1
ATOM 694 O O . MET A 1 86 ? 4.663 -2.187 -6.135 1.00 98.19 86 MET A O 1
ATOM 698 N N . VAL A 1 87 ? 4.924 -0.097 -5.334 1.00 97.62 87 VAL A N 1
ATOM 699 C CA . VAL A 1 87 ? 5.512 0.489 -6.532 1.00 97.62 87 VAL A CA 1
ATOM 700 C C . VAL A 1 87 ? 6.829 1.129 -6.146 1.00 97.62 87 VAL A C 1
ATOM 702 O O . VAL A 1 87 ? 6.876 1.961 -5.241 1.00 97.62 87 VAL A O 1
ATOM 705 N N . GLU A 1 88 ? 7.891 0.731 -6.832 1.00 96.19 88 GLU A N 1
ATOM 706 C CA . GLU A 1 88 ? 9.250 1.220 -6.608 1.00 96.19 88 GLU A CA 1
ATOM 707 C C . GLU A 1 88 ? 9.938 1.497 -7.954 1.00 96.19 88 GLU A C 1
ATOM 709 O O . GLU A 1 88 ? 9.543 0.903 -8.969 1.00 96.19 88 GLU A O 1
ATOM 714 N N . PRO A 1 89 ? 10.937 2.398 -8.009 1.00 95.81 89 PRO A N 1
ATOM 715 C CA . PRO A 1 89 ? 11.718 2.623 -9.214 1.00 95.81 89 PRO A CA 1
ATOM 716 C C . PRO A 1 89 ? 12.377 1.328 -9.668 1.00 95.81 89 PRO A C 1
ATOM 718 O O . PRO A 1 89 ? 12.888 0.550 -8.863 1.00 95.81 89 PRO A O 1
ATOM 721 N N . VAL A 1 90 ? 12.394 1.106 -10.977 1.00 92.06 90 VAL A N 1
ATOM 722 C CA . VAL A 1 90 ? 13.242 0.066 -11.547 1.00 92.06 90 VAL A CA 1
ATOM 723 C C . VAL A 1 90 ? 14.662 0.604 -11.490 1.00 92.06 90 VAL A C 1
ATOM 725 O O . VAL A 1 90 ? 15.026 1.487 -12.268 1.00 92.06 90 VAL A O 1
ATOM 728 N N . SER A 1 91 ? 15.455 0.111 -10.540 1.00 71.44 91 SER A N 1
ATOM 729 C CA . SER A 1 91 ? 16.883 0.396 -10.499 1.00 71.44 91 SER A CA 1
ATOM 730 C C . SER A 1 91 ? 17.493 -0.026 -11.830 1.00 71.44 91 SER A C 1
ATOM 732 O O . SER A 1 91 ? 17.478 -1.202 -12.183 1.00 71.44 91 SER A O 1
ATOM 734 N N . GLN A 1 92 ? 18.059 0.926 -12.564 1.00 52.50 92 GLN A N 1
ATOM 735 C CA . GLN A 1 92 ? 18.972 0.642 -13.663 1.00 52.50 92 GLN A CA 1
ATOM 736 C C . GLN A 1 92 ? 20.329 0.286 -13.039 1.00 52.50 92 GLN A C 1
ATOM 738 O O . GLN A 1 92 ? 21.307 1.003 -13.209 1.00 52.50 92 GLN A O 1
ATOM 743 N N . GLN A 1 93 ? 20.379 -0.764 -12.212 1.00 41.81 93 GLN A N 1
ATOM 744 C CA . GLN A 1 93 ? 21.662 -1.349 -11.848 1.00 41.81 93 GLN A CA 1
ATOM 745 C C . GLN A 1 93 ? 22.185 -1.991 -13.126 1.00 41.81 93 GLN A C 1
ATOM 747 O O . GLN A 1 93 ? 21.772 -3.079 -13.511 1.00 41.81 93 GLN A O 1
ATOM 752 N N . VAL A 1 94 ? 23.040 -1.244 -13.825 1.00 37.78 94 VAL A N 1
ATOM 753 C CA . VAL A 1 94 ? 24.016 -1.823 -14.738 1.00 37.78 94 VAL A CA 1
ATOM 754 C C . VAL A 1 94 ? 24.702 -2.913 -13.925 1.00 37.78 94 VAL A C 1
ATOM 756 O O . VAL A 1 94 ? 25.195 -2.628 -12.829 1.00 37.78 94 VAL A O 1
ATOM 759 N N . GLU A 1 95 ? 24.663 -4.154 -14.406 1.00 40.66 95 GLU A N 1
ATOM 760 C CA . GLU A 1 95 ? 25.575 -5.185 -13.932 1.00 40.66 95 GLU A CA 1
ATOM 761 C C . GLU A 1 95 ? 26.967 -4.552 -13.928 1.00 40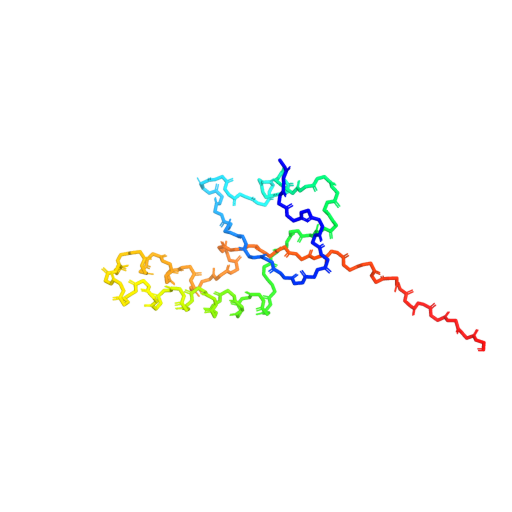.66 95 GLU A C 1
ATOM 763 O O . GLU A 1 95 ? 27.517 -4.245 -14.984 1.00 40.66 95 GLU A O 1
ATOM 768 N N . GLN A 1 96 ? 27.531 -4.290 -12.748 1.00 41.59 96 GLN A N 1
ATOM 769 C CA . GLN A 1 96 ? 28.958 -4.020 -12.629 1.00 41.59 96 GLN A CA 1
ATOM 770 C C . GLN A 1 96 ? 29.671 -5.359 -12.845 1.00 41.59 96 GLN A C 1
ATOM 772 O O . GLN A 1 96 ? 30.210 -5.966 -11.924 1.00 41.59 96 GLN A O 1
ATOM 777 N N . GLY A 1 97 ? 29.588 -5.860 -14.078 1.00 47.03 97 GLY A N 1
ATOM 778 C CA . GLY A 1 97 ? 30.440 -6.906 -14.596 1.00 47.03 97 GLY A CA 1
ATOM 779 C C . GLY A 1 97 ? 31.817 -6.298 -14.797 1.00 47.03 97 GLY A C 1
ATOM 780 O O . GLY A 1 97 ? 32.019 -5.529 -15.728 1.00 47.03 97 GLY A O 1
ATOM 781 N N . VAL A 1 98 ? 32.695 -6.584 -13.838 1.00 52.09 98 VAL A N 1
ATOM 782 C CA . VAL A 1 98 ? 34.159 -6.664 -13.929 1.00 52.09 98 VAL A CA 1
ATOM 783 C C . VAL A 1 98 ? 34.786 -5.910 -15.109 1.00 52.09 98 VAL A C 1
ATOM 785 O O . VAL A 1 98 ? 34.745 -6.377 -16.243 1.00 52.09 98 VAL A O 1
ATOM 788 N N . SER A 1 99 ? 35.501 -4.825 -14.813 1.00 51.25 99 SER A N 1
ATOM 789 C CA . SER A 1 99 ? 36.636 -4.419 -15.641 1.00 51.25 99 SER A CA 1
ATOM 790 C C . SER A 1 99 ? 37.866 -4.382 -14.750 1.00 51.25 99 SER A C 1
ATOM 792 O O . SER A 1 99 ? 38.084 -3.436 -13.998 1.00 51.25 99 SER A O 1
ATOM 794 N N . THR A 1 100 ? 38.621 -5.473 -14.789 1.00 64.25 100 THR A N 1
ATOM 795 C CA . THR A 1 100 ? 40.055 -5.447 -14.519 1.00 64.25 100 THR A CA 1
ATOM 796 C C . THR A 1 100 ? 40.723 -4.543 -15.545 1.00 64.25 100 THR A C 1
ATOM 798 O O . THR A 1 100 ? 40.566 -4.797 -16.737 1.00 64.25 100 THR A O 1
ATOM 801 N N . GLU A 1 101 ? 41.450 -3.538 -15.069 1.00 50.69 101 GLU A N 1
ATOM 802 C CA . GLU A 1 101 ? 42.785 -3.126 -15.527 1.00 50.69 101 GLU A CA 1
ATOM 803 C C . GLU A 1 101 ? 43.450 -2.292 -14.424 1.00 50.69 101 GLU A C 1
ATOM 805 O O . GLU A 1 101 ? 42.738 -1.482 -13.783 1.00 50.69 101 GLU A O 1
#

Secondary structure (DSSP, 8-state):
--BTTT--SS-EEEE-BGGGTB-HHHHHTTB-TT--EEEEE--HHHHHHHHHHHHHHHHHHHHTT-HHHHHHHHHHHH-HHHHEEEEEE------------

pLDDT: mean 91.26, std 15.16, range [37.78, 98.69]

Foldseek 3Di:
DDPQVVPDFDKDKAWDDVVVPNHPVSVVVPDDPPHQKDKAFDDPVSLVVCLVVLVVVLVVCVVVVVPVVSVVSVVCNVPVRNTIIMMGGDPPPDPPPDDDD

Radius of gyration: 17.05 Å; chains: 1; bounding box: 59×21×38 Å